Protein AF-A0A368GIJ3-F1 (afdb_monomer)

Radius of gyration: 15.76 Å; Cα contacts (8 Å, |Δi|>4): 197; chains: 1; bounding box: 63×27×33 Å

InterPro domains:
  IPR001079 Galectin, carbohydrate recognition domain [PF00337] (28-71)
  IPR001079 Galectin, carbohydrate recognition domain [PS51304] (20-107)
  IPR001079 Galectin, carbohydrate recognition domain [SM00276] (19-107)
  IPR001079 Galectin, carbohydrate recognition domain [SM00908] (25-106)
  IPR013320 Concanavalin A-like lectin/glucanase domain superfamily [SSF49899] (27-105)
  IPR044156 Galectin-like [PTHR11346] (19-71)

Secondary structure (DSSP, 8-state):
--------PPPPEEEEEPSSEEEE-S---TT--EEEEEEEPTT--BEEEEEEETTEEEEEE--BTTTT-----SSS-------SS-GGGEEEEEEEESEEEEEEEE-

Structure (mmCIF, N/CA/C/O backbone):
data_AF-A0A368GIJ3-F1
#
_entry.id   AF-A0A368GIJ3-F1
#
loop_
_atom_site.group_PDB
_atom_site.id
_atom_site.type_sy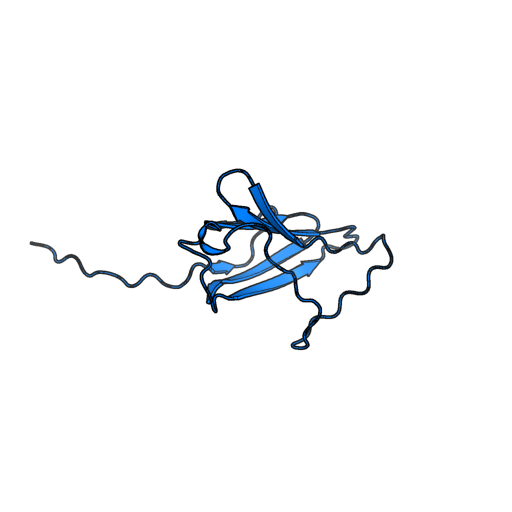mbol
_atom_site.label_atom_id
_atom_site.label_alt_id
_atom_site.label_comp_id
_atom_site.label_asym_id
_atom_site.label_entity_id
_atom_site.label_seq_id
_atom_site.pdbx_PDB_ins_code
_atom_site.Cartn_x
_atom_site.Cartn_y
_atom_site.Cartn_z
_atom_site.occupancy
_atom_site.B_iso_or_equiv
_atom_site.auth_seq_id
_atom_site.auth_comp_id
_atom_site.auth_asym_id
_atom_site.auth_atom_id
_atom_site.pdbx_PDB_model_num
ATOM 1 N N . MET A 1 1 ? 44.654 -7.941 2.196 1.00 38.12 1 MET A N 1
ATOM 2 C CA . MET A 1 1 ? 43.861 -8.473 1.070 1.00 38.12 1 MET A CA 1
ATOM 3 C C . MET A 1 1 ? 42.641 -9.131 1.690 1.00 38.12 1 MET A C 1
ATOM 5 O O . MET A 1 1 ? 42.789 -10.170 2.312 1.00 38.12 1 MET A O 1
ATOM 9 N N . ILE A 1 2 ? 41.497 -8.450 1.689 1.00 35.34 2 ILE A N 1
ATOM 10 C CA . ILE A 1 2 ? 40.279 -8.917 2.364 1.00 35.34 2 ILE A CA 1
ATOM 11 C C . ILE A 1 2 ? 39.240 -9.088 1.258 1.00 35.34 2 ILE A C 1
ATOM 13 O O . ILE A 1 2 ? 38.974 -8.141 0.522 1.00 35.34 2 ILE A O 1
ATOM 17 N N . GLY A 1 3 ? 38.791 -10.326 1.057 1.00 31.59 3 GLY A N 1
ATOM 18 C CA . GLY A 1 3 ? 37.969 -10.730 -0.079 1.00 31.59 3 GLY A CA 1
ATOM 19 C C . GLY A 1 3 ? 36.587 -10.087 -0.056 1.00 31.59 3 GLY A C 1
ATOM 20 O O . GLY A 1 3 ? 35.913 -10.081 0.972 1.00 31.59 3 GLY A O 1
ATOM 21 N N . MET A 1 4 ? 36.160 -9.575 -1.210 1.00 35.94 4 MET A N 1
ATOM 22 C CA . MET A 1 4 ? 34.769 -9.217 -1.452 1.00 35.94 4 MET A CA 1
ATOM 23 C C . MET A 1 4 ? 33.960 -10.501 -1.633 1.00 35.94 4 MET A C 1
ATOM 25 O O . MET A 1 4 ? 33.988 -11.124 -2.691 1.00 35.94 4 MET A O 1
ATOM 29 N N . GLY A 1 5 ? 33.262 -10.917 -0.578 1.00 34.12 5 GLY A N 1
ATOM 30 C CA . GLY A 1 5 ? 32.151 -11.850 -0.700 1.00 34.12 5 GLY A CA 1
ATOM 31 C C . GLY A 1 5 ? 30.924 -11.077 -1.171 1.00 34.12 5 GLY A C 1
ATOM 32 O O . GLY A 1 5 ? 30.446 -10.194 -0.461 1.00 34.12 5 GLY A O 1
ATOM 33 N N . ALA A 1 6 ? 30.427 -11.381 -2.369 1.00 40.34 6 ALA A N 1
ATOM 34 C CA . ALA A 1 6 ? 29.139 -10.892 -2.837 1.00 40.34 6 ALA A CA 1
ATOM 35 C C . ALA A 1 6 ? 28.039 -11.549 -1.991 1.00 40.34 6 ALA A C 1
ATOM 37 O O . ALA A 1 6 ? 27.641 -12.688 -2.232 1.00 40.34 6 ALA A O 1
ATOM 38 N N . GLY A 1 7 ? 27.593 -10.848 -0.949 1.00 38.38 7 GLY A N 1
ATOM 39 C CA . GLY A 1 7 ? 26.398 -11.223 -0.210 1.00 38.38 7 GLY A CA 1
ATOM 40 C C . GLY A 1 7 ? 25.192 -11.059 -1.126 1.00 38.38 7 GLY A C 1
ATOM 41 O O . GLY A 1 7 ? 24.837 -9.937 -1.480 1.00 38.38 7 GLY A O 1
ATOM 42 N N . VAL A 1 8 ? 24.569 -12.168 -1.521 1.00 48.00 8 VAL A N 1
ATOM 43 C CA . VAL A 1 8 ? 23.212 -12.158 -2.075 1.00 48.00 8 VAL A CA 1
ATOM 44 C C . VAL A 1 8 ? 22.315 -11.646 -0.950 1.00 48.00 8 VAL A C 1
ATOM 46 O O . VAL A 1 8 ? 22.030 -12.374 -0.000 1.00 48.00 8 VAL A O 1
ATOM 49 N N . GLY A 1 9 ? 21.996 -10.351 -0.983 1.00 50.06 9 GLY A N 1
ATOM 50 C CA . GLY A 1 9 ? 21.219 -9.694 0.061 1.00 50.06 9 GLY A CA 1
ATOM 51 C C . GLY A 1 9 ? 19.873 -10.388 0.241 1.00 50.06 9 GLY A C 1
ATOM 52 O O . GLY A 1 9 ? 19.209 -10.723 -0.740 1.00 50.06 9 GLY A O 1
ATOM 53 N N . SER A 1 10 ? 19.485 -10.617 1.495 1.00 62.16 10 SER A N 1
ATOM 54 C CA . SER A 1 10 ? 18.132 -11.038 1.858 1.00 62.16 10 SER A CA 1
ATOM 55 C C . SER A 1 10 ? 17.104 -10.163 1.143 1.00 62.16 10 SER A C 1
ATOM 57 O O . SER A 1 10 ? 17.297 -8.945 1.082 1.00 62.16 10 SER A O 1
ATOM 59 N N . SER A 1 11 ? 16.018 -10.753 0.635 1.00 71.25 11 SER A N 1
ATOM 60 C CA . SER A 1 11 ? 14.911 -9.976 0.077 1.00 71.25 11 SER A CA 1
ATOM 61 C C . SER A 1 11 ? 14.516 -8.830 1.019 1.00 71.25 11 SER A C 1
ATOM 63 O O . SER A 1 11 ? 14.466 -9.058 2.234 1.00 71.25 11 SER A O 1
ATOM 65 N N . PRO A 1 12 ? 14.240 -7.618 0.498 1.00 83.81 12 PRO A N 1
ATOM 66 C CA . PRO A 1 12 ? 13.866 -6.480 1.328 1.00 83.81 12 PRO A CA 1
ATOM 67 C C . PRO A 1 12 ? 12.694 -6.830 2.251 1.00 83.81 12 PRO A C 1
ATOM 69 O O . PRO A 1 12 ? 11.698 -7.412 1.810 1.00 83.81 12 PRO A O 1
ATOM 72 N N . VAL A 1 13 ? 12.831 -6.493 3.535 1.00 89.75 13 VAL A N 1
ATOM 73 C CA . VAL A 1 13 ? 11.831 -6.797 4.561 1.00 89.75 13 VAL A CA 1
ATOM 74 C C . VAL A 1 13 ? 11.758 -5.695 5.613 1.00 89.75 13 VAL A C 1
ATOM 76 O O . VAL A 1 13 ? 12.778 -5.124 5.997 1.00 89.75 13 VAL A O 1
ATOM 79 N N . ILE A 1 14 ? 10.548 -5.424 6.097 1.00 91.12 14 ILE A N 1
ATOM 80 C CA . ILE A 1 14 ? 10.281 -4.542 7.242 1.00 91.12 14 ILE A CA 1
ATOM 81 C C . ILE A 1 14 ? 9.464 -5.323 8.270 1.00 91.12 14 ILE A C 1
ATOM 83 O O . ILE A 1 14 ? 8.579 -6.090 7.890 1.00 91.12 14 ILE A O 1
ATOM 87 N N . TYR A 1 15 ? 9.738 -5.103 9.558 1.00 93.50 15 TYR A N 1
ATOM 88 C CA . TYR A 1 15 ? 8.976 -5.663 10.676 1.00 93.50 15 TYR A CA 1
ATOM 89 C C . TYR A 1 15 ? 8.558 -4.573 11.662 1.00 93.50 15 TYR A C 1
ATOM 91 O O . TYR A 1 15 ? 9.356 -3.694 11.979 1.00 93.50 15 TYR A O 1
ATOM 99 N N . ASN A 1 16 ? 7.334 -4.689 12.183 1.00 92.88 16 ASN A N 1
ATOM 100 C CA . ASN A 1 16 ? 6.762 -3.869 13.256 1.00 92.88 16 ASN A CA 1
ATOM 101 C C . ASN A 1 16 ? 6.990 -2.355 13.067 1.00 92.88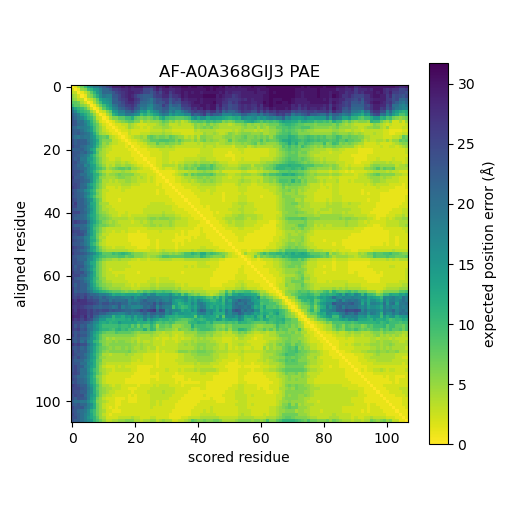 16 ASN A C 1
ATOM 103 O O . ASN A 1 16 ? 7.456 -1.668 13.976 1.00 92.88 16 ASN A O 1
ATOM 107 N N . SER A 1 17 ? 6.663 -1.836 11.882 1.00 87.88 17 SER A N 1
ATOM 108 C CA . SER A 1 17 ? 6.817 -0.420 11.539 1.00 87.88 17 SER A CA 1
ATOM 109 C C . SER A 1 17 ? 5.521 0.360 11.767 1.00 87.88 17 SER A C 1
ATOM 111 O O . SER A 1 17 ? 4.418 -0.136 11.521 1.00 87.88 17 SER A O 1
ATOM 113 N N . GLY A 1 18 ? 5.656 1.610 12.215 1.00 84.19 18 GLY A N 1
ATOM 114 C CA . GLY A 1 18 ? 4.574 2.595 12.150 1.00 84.19 18 GLY A CA 1
ATOM 115 C C . GLY A 1 18 ? 4.375 3.096 10.718 1.00 84.19 18 GLY A C 1
ATOM 116 O O . GLY A 1 18 ? 5.237 2.875 9.863 1.00 84.19 18 GLY A O 1
ATOM 117 N N . THR A 1 19 ? 3.252 3.764 10.456 1.00 89.88 19 THR A N 1
ATOM 118 C CA . THR A 1 19 ? 2.991 4.442 9.181 1.00 89.88 19 THR A CA 1
ATOM 119 C C . THR A 1 19 ? 3.379 5.928 9.230 1.00 89.88 19 THR A C 1
ATOM 121 O O . THR A 1 19 ? 3.258 6.554 10.286 1.00 89.88 19 THR A O 1
ATOM 124 N N . PRO A 1 20 ? 3.827 6.518 8.102 1.00 93.69 20 PRO A N 1
ATOM 125 C CA . PRO A 1 20 ? 4.074 5.857 6.819 1.00 93.69 20 PRO A CA 1
ATOM 126 C C . PRO A 1 20 ? 5.327 4.966 6.860 1.00 93.69 20 PRO A C 1
ATOM 128 O O . PRO A 1 20 ? 6.341 5.330 7.451 1.00 93.69 20 PRO A O 1
ATOM 131 N N . ALA A 1 21 ? 5.241 3.799 6.223 1.00 94.25 21 ALA A N 1
ATOM 132 C CA . ALA A 1 21 ? 6.359 2.885 6.021 1.00 94.25 21 ALA A CA 1
ATOM 133 C C . ALA A 1 21 ? 6.675 2.804 4.527 1.00 94.25 21 ALA A C 1
ATOM 135 O O . ALA A 1 21 ? 5.760 2.716 3.711 1.00 94.25 21 ALA A O 1
ATOM 136 N N . GLU A 1 22 ? 7.955 2.791 4.166 1.00 94.69 22 GLU A N 1
ATOM 137 C CA . GLU A 1 22 ? 8.382 2.646 2.776 1.00 94.69 22 GLU A CA 1
ATOM 138 C C . GLU A 1 22 ? 9.479 1.589 2.660 1.00 94.69 22 GLU A C 1
ATOM 140 O O . GLU A 1 22 ? 10.465 1.605 3.398 1.00 94.69 22 GLU A O 1
ATOM 145 N N . LEU A 1 23 ? 9.288 0.654 1.731 1.00 93.81 23 LEU A N 1
ATOM 146 C CA . LEU A 1 23 ? 10.236 -0.399 1.404 1.00 93.81 23 LEU A CA 1
ATOM 147 C C . LEU A 1 23 ? 10.777 -0.173 -0.001 1.00 93.81 23 LEU A C 1
ATOM 149 O O . LEU A 1 23 ? 10.052 -0.337 -0.981 1.00 93.81 23 LEU A O 1
ATOM 153 N N . HIS A 1 24 ? 12.058 0.173 -0.103 1.00 93.62 24 HIS A N 1
ATOM 154 C CA . HIS A 1 24 ? 12.734 0.253 -1.394 1.00 93.62 24 HIS A CA 1
ATOM 155 C C . HIS A 1 24 ? 12.999 -1.149 -1.944 1.00 93.62 24 HIS A C 1
ATOM 157 O O . HIS A 1 24 ? 13.482 -2.034 -1.232 1.00 93.62 24 HIS A O 1
ATOM 163 N N . ILE A 1 25 ? 12.699 -1.334 -3.226 1.00 91.56 25 ILE A N 1
ATOM 164 C CA . ILE A 1 25 ? 12.876 -2.587 -3.952 1.00 91.56 25 ILE A CA 1
ATOM 165 C C . ILE A 1 25 ? 13.684 -2.333 -5.229 1.00 91.56 25 ILE A C 1
ATOM 167 O O . ILE A 1 25 ? 13.524 -1.288 -5.852 1.00 91.56 25 ILE A O 1
ATOM 171 N N . PRO A 1 26 ? 14.574 -3.255 -5.627 1.00 85.56 26 PRO A N 1
ATOM 172 C CA . PRO A 1 26 ? 15.423 -3.050 -6.799 1.00 85.56 26 PRO A CA 1
ATOM 173 C C . PRO A 1 26 ? 14.648 -3.112 -8.124 1.00 85.56 26 PRO A C 1
ATOM 175 O O . PRO A 1 26 ? 15.003 -2.402 -9.058 1.00 85.56 26 PRO A O 1
ATOM 178 N N . SER A 1 27 ? 13.617 -3.960 -8.206 1.00 84.69 27 SER A N 1
ATOM 179 C CA . SER A 1 27 ? 12.689 -4.054 -9.339 1.00 84.69 27 SER A CA 1
ATOM 180 C C . SER A 1 27 ? 11.413 -4.804 -8.935 1.00 84.69 27 SER A C 1
ATOM 182 O O . SER A 1 27 ? 11.422 -5.586 -7.973 1.00 84.69 27 SER A O 1
ATOM 184 N N . PHE A 1 28 ? 10.326 -4.608 -9.687 1.00 92.19 28 PHE A N 1
ATOM 185 C CA . PHE A 1 28 ? 9.076 -5.366 -9.555 1.00 92.19 28 PHE A CA 1
ATOM 186 C C . PHE A 1 28 ? 8.696 -6.058 -10.874 1.00 92.19 28 PHE A C 1
ATOM 188 O O . PHE A 1 28 ? 7.677 -5.773 -11.505 1.00 92.19 28 PHE A O 1
ATOM 195 N N . ASP A 1 29 ? 9.566 -6.967 -11.308 1.00 89.12 29 ASP A N 1
ATOM 196 C CA . ASP A 1 29 ? 9.402 -7.710 -12.558 1.00 89.12 29 ASP A CA 1
ATOM 197 C C . ASP A 1 29 ? 8.379 -8.855 -12.445 1.00 89.12 29 ASP A C 1
ATOM 199 O O . ASP A 1 29 ? 7.873 -9.188 -11.368 1.00 89.12 29 ASP A O 1
ATOM 203 N N . ASN A 1 30 ? 8.098 -9.501 -13.577 1.00 90.81 30 ASN A N 1
ATOM 204 C CA . ASN A 1 30 ? 7.153 -10.612 -13.665 1.00 90.81 30 ASN A CA 1
ATOM 205 C C . ASN A 1 30 ? 7.380 -11.684 -12.586 1.00 90.81 30 ASN A C 1
ATOM 207 O O . ASN A 1 30 ? 8.470 -12.234 -12.437 1.00 90.81 30 ASN A O 1
ATOM 211 N N . GLY A 1 31 ? 6.305 -12.025 -11.873 1.00 88.06 31 GLY A N 1
ATOM 212 C CA . GLY A 1 31 ? 6.304 -13.054 -10.833 1.00 88.06 31 GLY A CA 1
ATOM 213 C C . GLY A 1 31 ? 6.652 -12.556 -9.429 1.00 88.06 31 GLY A C 1
ATOM 214 O O . GLY A 1 31 ? 6.440 -13.315 -8.480 1.00 88.06 31 GLY A O 1
ATOM 215 N N . ARG A 1 32 ? 7.108 -11.302 -9.276 1.00 90.12 32 ARG A N 1
ATOM 216 C CA . ARG A 1 32 ? 7.357 -10.691 -7.965 1.00 90.12 32 ARG A CA 1
ATOM 217 C C . ARG A 1 32 ? 6.080 -10.555 -7.147 1.00 90.12 32 ARG A C 1
ATOM 219 O O . ARG A 1 32 ? 4.990 -10.337 -7.679 1.00 90.12 32 ARG A O 1
ATOM 226 N N . ARG A 1 33 ? 6.214 -10.685 -5.827 1.00 89.12 33 ARG A N 1
ATOM 227 C CA . ARG A 1 33 ? 5.088 -10.603 -4.888 1.00 89.12 33 ARG A CA 1
ATOM 228 C C . ARG A 1 33 ? 5.426 -9.703 -3.713 1.00 89.12 33 ARG A C 1
ATOM 230 O O . ARG A 1 33 ? 6.442 -9.898 -3.056 1.00 89.12 33 ARG A O 1
ATOM 237 N N . VAL A 1 34 ? 4.518 -8.779 -3.406 1.00 91.44 34 VAL A N 1
ATOM 238 C CA . VAL A 1 34 ? 4.493 -8.073 -2.120 1.00 91.44 34 VAL A CA 1
ATOM 239 C C . VAL A 1 34 ? 3.545 -8.825 -1.193 1.00 91.44 34 VAL A C 1
ATOM 241 O O . VAL A 1 34 ? 2.371 -9.001 -1.515 1.00 91.44 34 VAL A O 1
ATOM 244 N N . GLN A 1 35 ? 4.041 -9.267 -0.042 1.00 91.12 35 GLN A N 1
ATOM 245 C CA . GLN A 1 35 ? 3.233 -9.871 1.013 1.00 91.12 35 GLN A CA 1
ATOM 246 C C . GLN A 1 35 ? 3.254 -8.969 2.242 1.00 91.12 35 GLN A C 1
ATOM 248 O O . GLN A 1 35 ? 4.314 -8.723 2.814 1.00 91.12 35 GLN A O 1
ATOM 253 N N . LEU A 1 36 ? 2.077 -8.502 2.658 1.00 91.31 36 LEU A N 1
ATOM 254 C CA . LEU A 1 36 ? 1.915 -7.606 3.799 1.00 91.31 36 LEU A CA 1
ATOM 255 C C . LEU A 1 36 ? 1.101 -8.290 4.897 1.00 91.31 36 LEU A C 1
ATOM 257 O O . LEU A 1 36 ? 0.043 -8.857 4.623 1.00 91.31 36 LEU A O 1
ATOM 261 N N . VAL A 1 37 ? 1.572 -8.190 6.138 1.00 91.75 37 VAL A N 1
ATOM 262 C CA . VAL A 1 37 ? 0.785 -8.478 7.340 1.00 91.75 37 VAL A CA 1
ATOM 263 C C . VAL A 1 37 ? 0.540 -7.152 8.042 1.00 91.75 37 VAL A C 1
ATOM 265 O O . VAL A 1 37 ? 1.476 -6.496 8.502 1.00 91.75 37 VAL A O 1
ATOM 268 N N . ILE A 1 38 ? -0.724 -6.742 8.087 1.00 92.12 38 ILE A N 1
ATOM 269 C CA . ILE A 1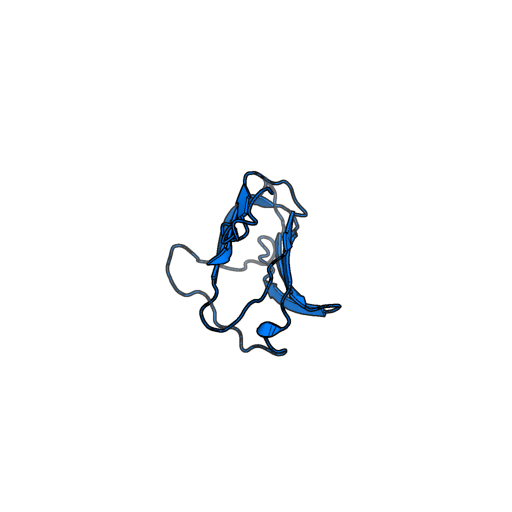 38 ? -1.134 -5.410 8.528 1.00 92.12 38 ILE A CA 1
ATOM 270 C C . ILE A 1 38 ? -2.302 -5.484 9.505 1.00 92.12 38 ILE A C 1
ATOM 272 O O . ILE A 1 38 ? -3.140 -6.381 9.423 1.00 92.12 38 ILE A O 1
ATOM 276 N N . ILE A 1 39 ? -2.356 -4.523 10.424 1.00 92.25 39 ILE A N 1
ATOM 277 C CA . ILE A 1 39 ? -3.387 -4.428 11.457 1.00 92.25 39 ILE A CA 1
ATOM 278 C C . ILE A 1 39 ? -3.987 -3.022 11.386 1.00 92.25 39 ILE A C 1
ATOM 280 O O . ILE A 1 39 ? -3.303 -2.068 11.761 1.00 92.25 39 ILE A O 1
ATOM 284 N N . PRO A 1 40 ? -5.227 -2.850 10.891 1.00 92.56 40 PRO A N 1
ATOM 285 C CA . PRO A 1 40 ? -5.909 -1.561 10.951 1.00 92.56 40 PRO A CA 1
ATOM 286 C C . PRO A 1 40 ? -5.962 -1.042 12.390 1.00 92.56 40 PRO A C 1
ATOM 288 O O . PRO A 1 40 ? -6.210 -1.806 13.326 1.00 92.56 40 PRO A O 1
ATOM 291 N N . LEU A 1 41 ? -5.705 0.251 12.573 1.00 93.56 41 LEU A N 1
ATOM 292 C CA . LEU A 1 41 ? -5.743 0.874 13.893 1.00 93.56 41 LEU A CA 1
ATOM 293 C C . LEU A 1 41 ? -7.193 0.970 14.411 1.00 93.56 41 LEU A C 1
ATOM 295 O O . LEU A 1 41 ? -8.138 1.009 13.617 1.00 93.56 41 LEU A O 1
ATOM 299 N N . PRO A 1 42 ? -7.414 1.033 15.738 1.00 93.69 42 PRO A N 1
ATOM 300 C CA . PRO A 1 42 ? -8.742 1.293 16.285 1.00 93.69 42 PRO A CA 1
ATOM 301 C C . PRO A 1 42 ? -9.335 2.591 15.719 1.00 93.69 42 PRO A C 1
ATOM 303 O O . PRO A 1 42 ? -8.707 3.644 15.795 1.00 93.69 42 PRO A O 1
ATOM 306 N N . GLY A 1 43 ? -10.544 2.515 15.155 1.00 92.31 43 GLY A N 1
ATOM 307 C CA . GLY A 1 43 ? -11.200 3.663 14.518 1.00 92.31 43 GLY A CA 1
ATOM 308 C C . GLY A 1 43 ? -10.652 4.038 13.135 1.00 92.31 43 GLY A C 1
ATOM 309 O O . GLY A 1 43 ? -10.964 5.122 12.650 1.00 92.31 43 GLY A O 1
ATOM 310 N N . ALA A 1 44 ? -9.853 3.169 12.505 1.00 92.44 44 ALA A N 1
ATOM 311 C CA . ALA A 1 44 ? -9.322 3.385 11.163 1.00 92.44 44 ALA A CA 1
ATOM 312 C C . ALA A 1 44 ? -10.427 3.708 10.152 1.00 92.44 44 ALA A C 1
ATOM 314 O O . ALA A 1 44 ? -11.397 2.962 10.019 1.00 92.44 44 ALA A O 1
ATOM 315 N N . SER A 1 45 ? -10.236 4.790 9.396 1.00 93.31 45 SER A N 1
ATOM 316 C CA . SER A 1 45 ? -11.114 5.125 8.270 1.00 93.31 45 SER A CA 1
ATOM 317 C C . SER A 1 45 ? -10.582 4.505 6.984 1.00 93.31 45 SER A C 1
ATOM 319 O O . SER A 1 45 ? -11.324 3.876 6.232 1.00 93.31 45 SER A O 1
ATOM 321 N N . ARG A 1 46 ? -9.268 4.612 6.745 1.00 93.88 46 ARG A N 1
ATOM 322 C CA . ARG A 1 46 ? -8.635 4.097 5.525 1.00 93.88 46 ARG A CA 1
ATOM 323 C C . ARG A 1 46 ? -7.145 3.843 5.694 1.00 93.88 46 ARG A C 1
ATOM 325 O O . ARG A 1 46 ? -6.478 4.468 6.514 1.00 93.88 46 ARG A O 1
ATOM 332 N N . PHE A 1 47 ? -6.608 2.998 4.827 1.00 94.88 47 PHE A N 1
ATOM 333 C CA . PHE A 1 47 ? -5.169 2.890 4.603 1.00 94.88 47 PHE A CA 1
ATOM 334 C C . PHE A 1 47 ? -4.886 2.725 3.115 1.00 94.88 47 PHE A C 1
ATOM 336 O O . PHE A 1 47 ? -5.800 2.511 2.314 1.00 94.88 47 PHE A O 1
ATOM 343 N N . HIS A 1 48 ? -3.623 2.836 2.726 1.00 96.25 48 HIS A N 1
ATOM 344 C CA . HIS A 1 48 ? -3.224 2.593 1.351 1.00 96.25 48 HIS A CA 1
ATOM 345 C C . HIS A 1 48 ? -1.901 1.854 1.240 1.00 96.25 48 HIS A C 1
ATOM 347 O O . HIS A 1 48 ? -1.050 1.916 2.126 1.00 96.25 48 HIS A O 1
ATOM 353 N N . VAL A 1 49 ? -1.752 1.174 0.110 1.00 95.69 49 VAL A N 1
ATOM 354 C CA . VAL A 1 49 ? -0.506 0.589 -0.367 1.00 95.69 49 VAL A CA 1
ATOM 355 C C . VAL A 1 49 ? -0.256 1.146 -1.762 1.00 95.69 49 VAL A C 1
ATOM 357 O O . VAL A 1 49 ? -1.084 0.965 -2.658 1.00 95.69 49 VAL A O 1
ATOM 360 N N . ASN A 1 50 ? 0.874 1.821 -1.938 1.00 97.44 50 ASN A N 1
ATOM 361 C CA . ASN A 1 50 ? 1.319 2.342 -3.222 1.00 97.44 50 ASN A CA 1
ATOM 362 C C . ASN A 1 50 ? 2.478 1.503 -3.744 1.00 97.44 50 ASN A C 1
ATOM 364 O O . ASN A 1 50 ? 3.465 1.309 -3.037 1.00 97.44 50 ASN A O 1
ATOM 368 N N . LEU A 1 51 ? 2.383 1.071 -4.998 1.00 96.31 51 LEU A N 1
ATOM 369 C CA . LEU A 1 51 ? 3.548 0.664 -5.777 1.00 96.31 51 LEU A CA 1
ATOM 370 C C . LEU A 1 51 ? 4.013 1.881 -6.573 1.00 96.31 51 LEU A C 1
ATOM 372 O O . LEU A 1 51 ? 3.276 2.369 -7.434 1.00 96.31 51 LEU A O 1
ATOM 376 N N . ARG A 1 52 ? 5.194 2.405 -6.242 1.00 96.62 52 ARG A N 1
ATOM 377 C CA . ARG A 1 52 ? 5.690 3.677 -6.774 1.00 96.62 52 ARG A CA 1
ATOM 378 C C . ARG A 1 52 ? 6.738 3.467 -7.854 1.00 96.62 52 ARG A C 1
ATOM 380 O O . ARG A 1 52 ? 7.666 2.680 -7.671 1.00 96.62 52 ARG A O 1
ATOM 387 N N . THR A 1 53 ? 6.599 4.223 -8.935 1.00 93.94 53 THR A N 1
ATOM 388 C CA . THR A 1 53 ? 7.632 4.453 -9.954 1.00 93.94 53 THR A CA 1
ATOM 389 C C . THR A 1 53 ? 8.169 5.871 -9.760 1.00 93.94 53 THR A C 1
ATOM 391 O O . THR A 1 53 ? 7.483 6.682 -9.143 1.00 93.94 53 THR A O 1
ATOM 394 N N . GLY A 1 54 ? 9.362 6.190 -10.278 1.00 85.31 54 GLY A N 1
ATOM 395 C CA . GLY A 1 54 ? 10.102 7.449 -10.039 1.00 85.31 54 GLY A CA 1
ATOM 396 C C . GLY A 1 54 ? 9.310 8.591 -9.379 1.00 85.31 54 GLY A C 1
ATOM 397 O O . GLY A 1 54 ? 9.463 8.868 -8.189 1.00 85.31 54 GLY A O 1
ATOM 398 N N . SER A 1 55 ? 8.437 9.243 -10.153 1.00 87.88 55 SER A N 1
ATOM 399 C CA . SER A 1 55 ? 7.565 10.332 -9.689 1.00 87.88 55 SER A CA 1
ATOM 400 C C . SER A 1 55 ? 6.066 9.993 -9.642 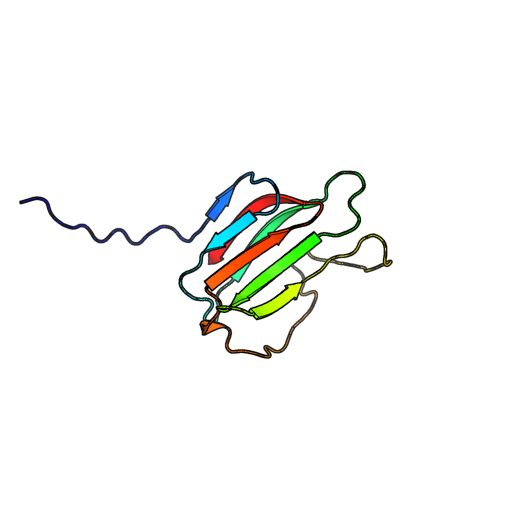1.00 87.88 55 SER A C 1
ATOM 402 O O . SER A 1 55 ? 5.264 10.904 -9.443 1.00 87.88 55 SER A O 1
ATOM 404 N N . ASP A 1 56 ? 5.666 8.737 -9.846 1.00 95.31 56 ASP A N 1
ATOM 405 C CA . ASP A 1 56 ? 4.269 8.329 -10.05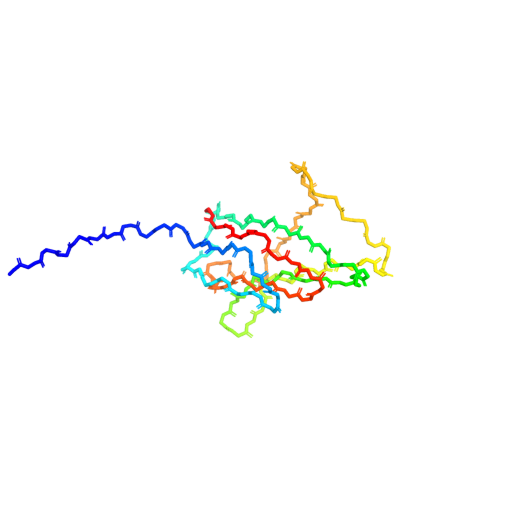6 1.00 95.31 56 ASP A CA 1
ATOM 406 C C . ASP A 1 56 ? 3.865 7.115 -9.190 1.00 95.31 56 ASP A C 1
ATOM 408 O O . ASP A 1 56 ? 4.671 6.520 -8.468 1.00 95.31 56 ASP A O 1
ATOM 412 N N . ILE A 1 57 ? 2.580 6.764 -9.212 1.00 96.56 57 ILE A N 1
ATOM 413 C CA . ILE A 1 57 ? 2.015 5.617 -8.500 1.00 96.56 57 ILE A CA 1
ATOM 414 C C . ILE A 1 57 ? 1.411 4.657 -9.528 1.00 96.56 57 ILE A C 1
ATOM 416 O O . ILE A 1 57 ? 0.302 4.868 -10.020 1.00 96.56 57 ILE A O 1
ATOM 420 N N . ALA A 1 58 ? 2.114 3.556 -9.800 1.00 95.12 58 ALA A N 1
ATOM 421 C CA . ALA A 1 58 ? 1.653 2.521 -10.727 1.00 95.12 58 ALA A CA 1
ATOM 422 C C . ALA A 1 58 ? 0.396 1.798 -10.218 1.00 95.12 58 ALA A C 1
ATOM 424 O O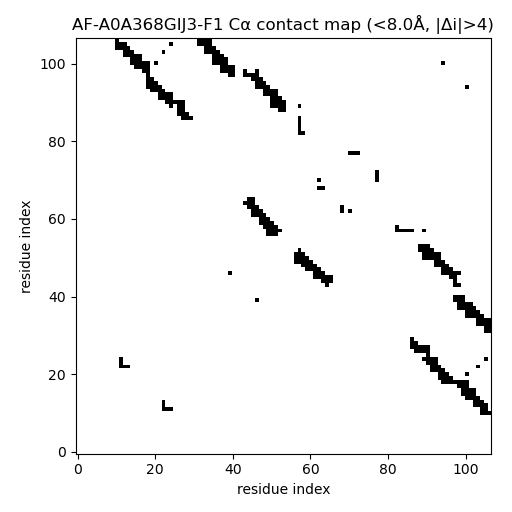 . ALA A 1 58 ? -0.482 1.434 -11.004 1.00 95.12 58 ALA A O 1
ATOM 425 N N . LEU A 1 59 ? 0.292 1.604 -8.899 1.00 94.88 59 LEU A N 1
ATOM 426 C CA . LEU A 1 59 ? -0.894 1.059 -8.241 1.00 94.88 59 LEU A CA 1
ATOM 427 C C . LEU A 1 59 ? -1.131 1.768 -6.911 1.00 94.88 59 LEU A C 1
ATOM 429 O O . LEU A 1 59 ? -0.274 1.726 -6.034 1.00 94.88 59 LEU A O 1
ATOM 433 N N . HIS A 1 60 ? -2.320 2.347 -6.753 1.00 95.56 60 HIS A N 1
ATOM 434 C CA . HIS A 1 60 ? -2.829 2.868 -5.487 1.00 95.56 60 HIS A CA 1
ATOM 435 C C . HIS A 1 60 ? -3.943 1.950 -4.980 1.00 95.56 60 HIS A C 1
ATOM 437 O O . HIS A 1 60 ? -5.094 2.048 -5.410 1.00 95.56 60 HIS A O 1
ATOM 443 N N . PHE A 1 61 ? -3.606 1.027 -4.083 1.00 93.06 61 PHE A N 1
ATOM 444 C CA . PHE A 1 61 ? -4.597 0.202 -3.404 1.00 93.06 61 PHE A CA 1
ATOM 445 C C . PHE A 1 61 ? -5.052 0.922 -2.135 1.00 93.06 61 PHE A C 1
ATOM 447 O O . PHE A 1 61 ? -4.253 1.096 -1.220 1.00 93.06 61 PHE A O 1
ATOM 454 N N . ASN A 1 62 ? -6.316 1.350 -2.068 1.00 94.19 62 ASN A N 1
ATOM 455 C CA . ASN A 1 62 ? -6.822 2.185 -0.973 1.00 94.19 62 ASN A CA 1
ATOM 456 C C . ASN A 1 62 ? -8.092 1.620 -0.318 1.00 94.19 62 ASN A C 1
ATOM 458 O O . ASN A 1 62 ? -9.198 2.065 -0.622 1.00 94.19 62 ASN A O 1
ATOM 462 N N . PRO A 1 63 ? -7.939 0.654 0.597 1.00 90.69 63 PRO A N 1
ATOM 463 C CA . PRO A 1 63 ? -8.996 0.222 1.502 1.00 90.69 63 PRO A CA 1
ATOM 464 C C . PRO A 1 63 ? -9.638 1.355 2.299 1.00 90.69 63 PRO A C 1
ATOM 466 O O . PRO A 1 63 ? -8.940 2.142 2.941 1.00 90.69 63 PRO A O 1
ATOM 469 N N . ARG A 1 64 ? -10.974 1.397 2.288 1.00 91.06 64 ARG A N 1
ATOM 470 C CA . ARG A 1 64 ? -11.801 2.402 2.968 1.00 91.06 64 ARG A CA 1
ATOM 471 C C . ARG A 1 64 ? -12.915 1.719 3.752 1.00 91.06 64 ARG A C 1
ATOM 473 O O . ARG A 1 64 ? -13.810 1.113 3.166 1.00 91.06 64 ARG A O 1
ATOM 480 N N . PHE A 1 65 ? -12.829 1.780 5.075 1.00 86.19 65 PHE A N 1
ATOM 481 C CA . PHE A 1 65 ? -13.793 1.165 5.990 1.00 86.19 65 PHE A CA 1
ATOM 482 C C . PHE A 1 65 ? -15.070 2.002 6.132 1.00 86.19 65 PHE A C 1
ATOM 484 O O . PHE A 1 65 ? -16.121 1.476 6.486 1.00 86.19 65 PHE A O 1
ATOM 491 N N . ASP A 1 66 ? -14.983 3.292 5.820 1.00 84.75 66 ASP A N 1
ATOM 492 C CA . ASP A 1 66 ? -16.066 4.273 5.844 1.00 84.75 66 ASP A CA 1
ATOM 493 C C . ASP A 1 66 ? -16.962 4.243 4.591 1.00 84.75 66 ASP A C 1
ATOM 495 O O . ASP A 1 66 ? -18.062 4.791 4.609 1.00 84.75 66 ASP A O 1
ATOM 499 N N . GLU A 1 67 ? -16.547 3.556 3.521 1.00 79.12 67 GLU A N 1
ATOM 500 C CA . GLU A 1 67 ? -17.263 3.524 2.233 1.00 79.12 67 GLU A CA 1
ATOM 501 C C . GLU A 1 67 ? -18.028 2.209 1.958 1.00 79.12 67 GLU A C 1
ATOM 503 O O . GLU A 1 67 ? -18.366 1.919 0.812 1.00 79.12 67 GLU A O 1
ATOM 508 N N . ASN A 1 68 ? -18.334 1.392 2.980 1.00 64.38 68 ASN A N 1
ATOM 509 C CA . ASN A 1 68 ? -18.944 0.055 2.813 1.00 64.38 68 ASN A CA 1
ATOM 510 C C . ASN A 1 68 ? -18.184 -0.843 1.805 1.00 64.38 68 ASN A C 1
ATOM 512 O O . ASN A 1 68 ? -18.772 -1.719 1.164 1.00 64.38 68 ASN A O 1
ATOM 516 N N . ALA A 1 69 ? -16.872 -0.643 1.644 1.00 56.41 69 ALA A N 1
ATOM 517 C CA . ALA A 1 69 ? -16.067 -1.453 0.743 1.00 56.41 69 ALA A CA 1
ATOM 518 C C . ALA A 1 69 ? -15.789 -2.822 1.382 1.00 56.41 69 ALA A C 1
ATOM 520 O O . ALA A 1 69 ? -15.091 -2.933 2.391 1.00 56.41 69 ALA A O 1
ATOM 521 N N . VAL A 1 70 ? -16.329 -3.887 0.787 1.00 49.53 70 VAL A N 1
ATOM 522 C CA . VAL A 1 70 ? -16.007 -5.260 1.189 1.00 49.53 70 VAL A CA 1
ATOM 523 C C . VAL A 1 70 ? -14.633 -5.612 0.634 1.00 49.53 70 VAL A C 1
ATOM 525 O O . VAL A 1 70 ? -14.451 -5.709 -0.578 1.00 49.53 70 VAL A O 1
ATOM 528 N N . ILE A 1 71 ? -13.669 -5.834 1.521 1.00 57.22 71 ILE A N 1
ATOM 529 C CA . ILE A 1 71 ? -12.346 -6.356 1.174 1.00 57.22 71 ILE A CA 1
ATOM 530 C C . ILE A 1 71 ? -12.252 -7.750 1.769 1.00 57.22 71 ILE A C 1
ATOM 532 O O . ILE A 1 71 ? -12.394 -7.926 2.976 1.00 57.22 71 ILE A O 1
ATOM 536 N N . LEU A 1 72 ? -12.013 -8.752 0.932 1.00 53.31 72 LEU A N 1
ATOM 537 C CA . LEU A 1 72 ? -11.779 -10.123 1.377 1.00 53.31 72 LEU A CA 1
ATOM 538 C C . LEU A 1 72 ? -10.385 -10.538 0.911 1.00 53.31 72 LEU A C 1
ATOM 540 O O . LEU A 1 72 ? -10.167 -10.652 -0.291 1.00 53.31 72 LEU A O 1
ATOM 544 N N . LEU A 1 73 ? -9.450 -10.791 1.836 1.00 61.28 73 LEU A N 1
ATOM 545 C CA . LEU A 1 73 ? -8.176 -11.435 1.499 1.00 61.28 73 LEU A CA 1
ATOM 546 C C . LEU A 1 73 ? -7.638 -12.310 2.647 1.00 61.28 73 LEU A C 1
ATOM 548 O O . LEU A 1 73 ? -7.044 -11.816 3.594 1.00 61.28 73 LEU A O 1
ATOM 552 N N . ASN A 1 74 ? -7.825 -13.627 2.500 1.00 59.25 74 ASN A N 1
ATOM 553 C CA . ASN A 1 74 ? -7.271 -14.721 3.315 1.00 59.25 74 ASN A CA 1
ATOM 554 C C . ASN A 1 74 ? -6.859 -15.887 2.383 1.00 59.25 74 ASN A C 1
ATOM 556 O O . ASN A 1 74 ? -7.342 -17.008 2.511 1.00 59.25 74 ASN A O 1
ATOM 560 N N . GLY A 1 75 ? -6.039 -15.602 1.364 1.00 61.72 75 GLY A N 1
ATOM 561 C CA . GLY A 1 75 ? -5.556 -16.596 0.388 1.00 61.72 75 GLY A CA 1
ATOM 562 C C . GLY A 1 75 ? -6.420 -16.798 -0.869 1.00 61.72 75 GLY A C 1
ATOM 563 O O . GLY A 1 75 ? -6.014 -17.544 -1.757 1.00 61.72 75 GLY A O 1
ATOM 564 N N . ALA A 1 76 ? -7.566 -16.121 -0.989 1.00 74.56 76 ALA A N 1
ATOM 565 C CA . ALA A 1 76 ? -8.394 -16.120 -2.200 1.00 74.56 76 ALA A CA 1
ATOM 566 C C . ALA A 1 76 ? -8.119 -14.875 -3.072 1.00 74.56 76 ALA A C 1
ATOM 568 O O . ALA A 1 76 ? -7.889 -13.802 -2.510 1.00 74.56 76 ALA A O 1
ATO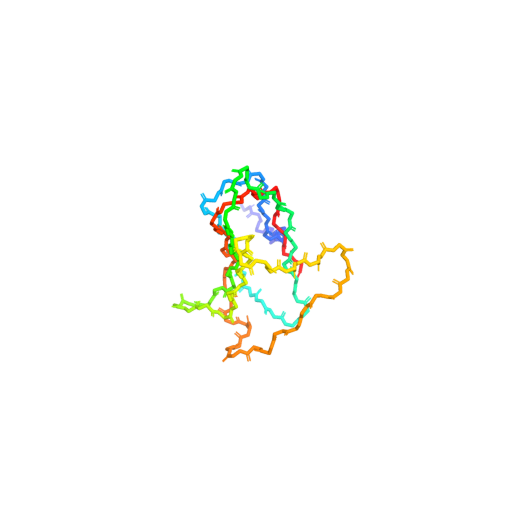M 569 N N . PRO A 1 77 ? -8.159 -14.974 -4.417 1.00 70.00 77 PRO A N 1
ATOM 570 C CA . PRO A 1 77 ? -8.061 -13.809 -5.294 1.00 70.00 77 PRO A CA 1
ATOM 571 C C . PRO A 1 77 ? -9.195 -12.812 -5.029 1.00 70.00 77 PRO A C 1
ATOM 573 O O . PRO A 1 77 ? -10.365 -13.187 -5.045 1.00 70.00 77 PRO A O 1
ATOM 576 N N . PHE A 1 78 ? -8.842 -11.545 -4.815 1.00 79.12 78 PHE A N 1
ATOM 577 C CA . PHE A 1 78 ? -9.806 -10.460 -4.604 1.00 79.12 78 PHE A CA 1
ATOM 578 C C . PHE A 1 78 ? -10.024 -9.628 -5.871 1.00 79.12 78 PHE A C 1
ATOM 580 O O . PHE A 1 78 ? -11.157 -9.369 -6.265 1.00 79.12 78 PHE A O 1
ATOM 587 N N . MET A 1 79 ? -8.934 -9.222 -6.527 1.00 83.00 79 MET A N 1
ATOM 588 C CA . MET A 1 79 ? -8.972 -8.365 -7.710 1.00 83.00 79 MET A CA 1
ATOM 589 C C . MET A 1 79 ? -7.750 -8.585 -8.605 1.00 83.00 79 MET A C 1
ATOM 591 O O . MET A 1 79 ? -6.691 -9.001 -8.137 1.00 83.00 79 MET A O 1
ATOM 595 N N . SER A 1 80 ? -7.893 -8.237 -9.883 1.00 86.44 80 SER A N 1
ATOM 596 C CA . SER A 1 80 ? -6.788 -8.049 -10.824 1.00 86.44 80 SER A CA 1
ATOM 597 C C . SER A 1 80 ? -6.770 -6.601 -11.300 1.00 86.44 80 SER A C 1
ATOM 599 O O . SER A 1 80 ? -7.827 -6.025 -11.561 1.00 86.44 80 SER A O 1
ATOM 601 N N . PHE A 1 81 ? -5.584 -6.031 -11.466 1.00 87.56 81 PHE A N 1
ATOM 602 C CA . PHE A 1 81 ? -5.394 -4.692 -12.007 1.00 87.56 81 PHE A CA 1
ATOM 603 C C . PHE A 1 81 ? -4.504 -4.785 -13.246 1.00 87.56 81 PHE A C 1
ATOM 605 O O . PHE A 1 81 ? -3.410 -5.339 -13.170 1.00 87.56 81 PHE A O 1
ATOM 612 N N . ALA A 1 82 ? -4.985 -4.277 -14.382 1.00 91.94 82 ALA A N 1
ATOM 613 C CA . ALA A 1 82 ? -4.160 -4.133 -15.575 1.00 91.94 82 ALA A CA 1
ATOM 614 C C . ALA A 1 82 ? -3.228 -2.935 -15.378 1.00 91.94 82 ALA A C 1
ATOM 616 O O . ALA A 1 82 ? -3.702 -1.820 -15.136 1.00 91.94 82 ALA A O 1
ATOM 617 N N . GLU A 1 83 ? -1.920 -3.178 -15.451 1.00 89.31 83 GLU A N 1
ATOM 618 C CA . GLU A 1 83 ? -0.922 -2.128 -15.289 1.00 89.31 83 GLU A CA 1
ATOM 619 C C . GLU A 1 83 ? -1.109 -1.017 -16.331 1.00 89.31 83 GLU A C 1
ATOM 621 O O . GLU A 1 83 ? -1.525 -1.251 -17.467 1.00 89.31 83 GLU A O 1
ATOM 626 N N . ARG A 1 84 ? -0.830 0.218 -15.916 1.00 92.25 84 ARG A N 1
ATOM 627 C CA . ARG A 1 84 ? -0.908 1.412 -16.776 1.00 92.25 84 ARG A CA 1
ATOM 628 C C . ARG A 1 84 ? 0.474 1.976 -17.104 1.00 92.25 84 ARG A C 1
ATOM 630 O O . ARG A 1 84 ? 0.595 2.827 -17.978 1.00 92.25 84 ARG A O 1
ATOM 637 N N . GLN A 1 85 ? 1.485 1.498 -16.386 1.00 89.44 85 GLN A N 1
ATOM 638 C CA . GLN A 1 85 ? 2.905 1.796 -16.517 1.00 89.44 85 GLN A CA 1
ATOM 639 C C . GLN A 1 85 ? 3.678 0.487 -16.316 1.00 89.44 85 GLN A C 1
ATOM 641 O O . GLN A 1 85 ? 3.156 -0.393 -15.625 1.00 89.44 85 GLN A O 1
ATOM 646 N N . PRO A 1 86 ? 4.888 0.344 -16.882 1.00 92.25 86 PRO A N 1
ATOM 647 C CA . PRO A 1 86 ? 5.668 -0.880 -16.745 1.00 92.25 86 PRO A CA 1
ATOM 648 C C . PRO A 1 86 ? 5.988 -1.178 -15.278 1.00 92.25 86 PRO A C 1
ATOM 650 O O . PRO A 1 86 ? 6.617 -0.362 -14.599 1.00 92.25 86 PRO A O 1
ATOM 653 N N . SER A 1 87 ? 5.616 -2.363 -14.786 1.00 92.25 87 SER A N 1
ATOM 654 C CA . SER A 1 87 ? 5.913 -2.754 -13.401 1.00 92.25 87 SER A CA 1
ATOM 655 C C . SER A 1 87 ? 7.414 -2.762 -13.075 1.00 92.25 87 SER A C 1
ATOM 657 O O . SER A 1 87 ? 7.802 -2.548 -11.929 1.00 92.25 87 SER A O 1
ATOM 659 N N . SER A 1 88 ? 8.274 -2.939 -14.082 1.00 92.31 88 SER A N 1
ATOM 660 C CA . SER A 1 88 ? 9.735 -2.890 -13.946 1.00 92.31 88 SER A CA 1
ATOM 661 C C . SER A 1 88 ? 10.268 -1.539 -13.455 1.00 92.31 88 SER A C 1
ATOM 663 O O . SER A 1 88 ? 11.386 -1.476 -12.956 1.00 92.31 88 SER A O 1
ATOM 665 N N . GLU A 1 89 ? 9.497 -0.455 -13.589 1.00 93.69 89 GLU A N 1
ATOM 666 C CA . GLU A 1 89 ? 9.877 0.876 -13.093 1.00 93.69 89 GLU A CA 1
ATOM 667 C C . GLU A 1 89 ? 9.564 1.078 -11.603 1.00 93.69 89 GLU A C 1
ATOM 669 O O . GLU A 1 89 ? 9.927 2.107 -11.025 1.00 93.69 89 GLU A O 1
ATOM 674 N N . ILE A 1 90 ? 8.877 0.122 -10.966 1.00 95.38 90 ILE A N 1
ATOM 675 C CA . ILE A 1 90 ? 8.521 0.217 -9.552 1.00 95.38 90 ILE A CA 1
ATOM 676 C C . ILE A 1 90 ? 9.774 -0.005 -8.704 1.00 95.38 90 ILE A C 1
ATOM 678 O O . ILE A 1 90 ? 10.418 -1.053 -8.785 1.00 95.38 90 ILE A O 1
ATOM 682 N N . HIS A 1 91 ? 10.074 0.963 -7.839 1.00 94.94 91 HIS A N 1
ATOM 683 C CA . HIS A 1 91 ? 11.252 0.943 -6.968 1.00 94.94 91 HIS A CA 1
ATOM 684 C C . HIS A 1 91 ? 10.915 1.070 -5.479 1.00 94.94 91 HIS A C 1
ATOM 686 O O . HIS A 1 91 ? 11.808 0.974 -4.633 1.00 94.94 91 HIS A O 1
ATOM 692 N N . SER A 1 92 ? 9.651 1.301 -5.114 1.00 95.69 92 SER A N 1
ATOM 693 C CA . SER A 1 92 ? 9.244 1.246 -3.712 1.00 95.69 92 SER A CA 1
ATOM 694 C C . SER A 1 92 ? 7.798 0.814 -3.500 1.00 95.69 92 SER A C 1
ATOM 696 O O . SER A 1 92 ? 6.925 0.970 -4.359 1.00 95.69 92 SER A O 1
ATOM 698 N N . VAL A 1 93 ? 7.571 0.243 -2.318 1.00 96.25 93 VAL A N 1
ATOM 699 C CA . VAL A 1 93 ? 6.255 -0.033 -1.749 1.00 96.25 93 VAL A CA 1
ATOM 700 C C . VAL A 1 93 ? 6.057 0.907 -0.568 1.00 96.25 93 VAL A C 1
ATOM 702 O O . VAL A 1 93 ? 6.757 0.790 0.435 1.00 96.25 93 VAL A O 1
ATOM 705 N N . GLU A 1 94 ? 5.100 1.820 -0.672 1.00 96.94 94 GLU A N 1
ATOM 706 C CA . GLU A 1 94 ? 4.725 2.735 0.409 1.00 96.94 94 GLU A CA 1
ATOM 707 C C . GLU A 1 94 ? 3.417 2.257 1.045 1.00 96.94 94 GLU A C 1
ATOM 709 O O . GLU A 1 94 ? 2.461 1.920 0.349 1.00 96.94 94 GLU A O 1
ATOM 714 N N . ILE A 1 95 ? 3.365 2.233 2.374 1.00 97.00 95 ILE A N 1
ATOM 715 C CA . ILE A 1 95 ? 2.190 1.873 3.166 1.00 97.00 95 ILE A CA 1
ATOM 716 C C . ILE A 1 95 ? 1.868 3.047 4.088 1.00 97.00 95 ILE A C 1
ATOM 718 O O . ILE A 1 95 ? 2.712 3.478 4.877 1.00 97.00 95 ILE A O 1
ATOM 722 N N . GLY A 1 96 ? 0.643 3.561 4.008 1.00 96.94 96 GLY A N 1
ATOM 723 C CA . GLY A 1 96 ? 0.220 4.740 4.760 1.00 96.94 96 GLY A CA 1
ATOM 724 C C . GLY A 1 96 ? -1.223 4.669 5.250 1.00 96.94 96 GLY A C 1
ATOM 725 O O . GLY A 1 96 ? -1.966 3.743 4.927 1.00 96.94 96 GLY A O 1
ATOM 726 N N . GLY A 1 97 ? -1.616 5.668 6.042 1.00 96.31 97 GLY A N 1
ATOM 727 C CA . GLY A 1 97 ? -2.933 5.747 6.677 1.00 96.31 97 GLY A CA 1
ATOM 728 C C . GLY A 1 97 ? -3.020 4.995 8.008 1.00 96.31 97 GLY A C 1
ATOM 729 O O . GLY A 1 97 ? -2.006 4.770 8.676 1.00 96.31 97 GLY A O 1
ATOM 730 N N . ASP A 1 98 ? -4.242 4.620 8.386 1.00 95.56 98 ASP A N 1
ATOM 731 C CA . ASP A 1 98 ? -4.606 4.149 9.727 1.00 95.56 98 ASP A CA 1
ATOM 732 C C . ASP A 1 98 ? -4.309 2.652 9.919 1.00 95.56 98 ASP A C 1
ATOM 734 O O . ASP A 1 98 ? -5.194 1.839 10.199 1.00 95.56 98 ASP A O 1
ATOM 738 N N . VAL A 1 99 ? -3.051 2.256 9.731 1.00 95.00 99 VAL A N 1
ATOM 739 C CA . VAL A 1 99 ? -2.639 0.850 9.773 1.00 95.00 99 VAL A CA 1
ATOM 740 C C . VAL A 1 99 ? -1.284 0.672 10.452 1.00 95.00 99 VAL A C 1
ATOM 742 O O . VAL A 1 99 ? -0.385 1.487 10.298 1.00 95.00 99 VAL A O 1
ATOM 745 N N . HIS A 1 100 ? -1.120 -0.409 11.206 1.00 95.19 100 HIS A N 1
ATOM 746 C CA . HIS A 1 100 ? 0.172 -0.881 11.691 1.00 95.19 100 HIS A CA 1
ATOM 747 C C . HIS A 1 100 ? 0.729 -1.949 10.744 1.00 95.19 100 HIS A C 1
ATOM 749 O O . HIS A 1 100 ? 0.008 -2.871 10.352 1.00 95.19 100 HIS A O 1
ATOM 755 N N . VAL A 1 101 ? 2.017 -1.856 10.402 1.00 95.31 101 VAL A N 1
ATOM 756 C CA . VAL A 1 101 ? 2.699 -2.843 9.557 1.00 95.31 101 VAL A CA 1
ATOM 757 C C . VAL A 1 101 ? 3.426 -3.842 10.448 1.00 95.31 101 VAL A C 1
ATOM 759 O O . VAL A 1 101 ? 4.497 -3.543 10.977 1.00 95.31 101 VAL A O 1
ATOM 762 N N . HIS A 1 102 ? 2.870 -5.046 10.589 1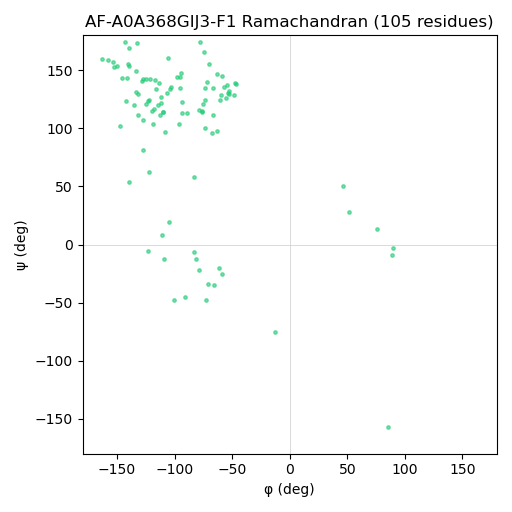.00 93.88 102 HIS A N 1
ATOM 763 C CA . HIS A 1 102 ? 3.547 -6.129 11.300 1.00 93.88 102 HIS A CA 1
ATOM 764 C C . HIS A 1 102 ? 4.716 -6.675 10.475 1.00 93.88 102 HIS A C 1
ATOM 766 O O . HIS A 1 102 ? 5.826 -6.797 10.994 1.00 93.88 102 HIS A O 1
ATOM 772 N N . SER A 1 103 ? 4.494 -6.954 9.186 1.00 93.56 103 SER A N 1
ATOM 773 C CA . SER A 1 103 ? 5.578 -7.283 8.260 1.00 93.56 103 SER A CA 1
ATOM 774 C C . SER A 1 103 ? 5.271 -6.923 6.807 1.00 93.56 103 SER A C 1
ATOM 776 O O . SER A 1 103 ? 4.115 -6.899 6.380 1.00 93.56 103 SER A O 1
ATOM 778 N N . ALA A 1 104 ? 6.327 -6.657 6.040 1.00 93.19 104 ALA A N 1
ATOM 779 C CA . ALA A 1 104 ? 6.274 -6.467 4.596 1.00 93.19 104 ALA A CA 1
ATOM 780 C C . ALA A 1 104 ? 7.422 -7.240 3.947 1.00 93.19 104 ALA A C 1
ATOM 782 O O . ALA A 1 104 ? 8.580 -6.972 4.253 1.00 93.19 104 ALA A O 1
ATOM 783 N N . HIS A 1 105 ? 7.099 -8.192 3.074 1.00 91.38 105 HIS A N 1
ATOM 784 C CA . HIS A 1 105 ? 8.061 -9.058 2.398 1.00 91.38 105 HIS A CA 1
ATOM 785 C C . HIS A 1 105 ? 7.948 -8.919 0.886 1.00 91.38 105 HIS A C 1
ATOM 787 O O . HIS A 1 105 ? 6.843 -8.843 0.343 1.00 91.38 105 HIS A O 1
ATOM 793 N N . ILE A 1 106 ? 9.097 -8.970 0.220 1.00 90.19 106 ILE A N 1
ATOM 794 C CA . ILE A 1 106 ? 9.196 -9.040 -1.234 1.00 90.19 106 ILE A CA 1
ATOM 795 C C . ILE A 1 106 ? 9.743 -10.412 -1.609 1.00 90.19 106 ILE A C 1
ATOM 797 O O . ILE A 1 106 ? 10.786 -10.824 -1.103 1.00 90.19 106 ILE A O 1
ATOM 801 N N . HIS A 1 107 ? 9.045 -11.114 -2.493 1.00 86.06 107 HIS A N 1
ATOM 802 C CA . HIS A 1 1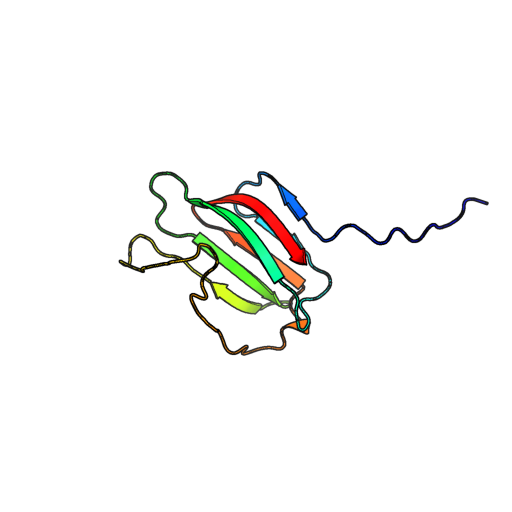07 ? 9.478 -12.394 -3.057 1.00 86.06 107 HIS A CA 1
ATOM 803 C C . HIS A 1 107 ? 9.719 -12.218 -4.547 1.00 86.06 107 HIS A C 1
ATOM 805 O O . HIS A 1 107 ? 8.838 -11.634 -5.215 1.00 86.06 107 HIS A O 1
#

Mean predicted aligned error: 7.51 Å

Nearest PDB structures (foldseek):
  3vv1-assembly1_B  TM=8.441E-01  e=1.208E-07  Caenorhabditis elegans
  3ap7-assembly1_A  TM=8.841E-01  e=8.938E-05  Homo sapiens
  2d6p-assembly1_A  TM=8.723E-01  e=6.197E-04  Mus musculus
  2d6l-assembly1_X  TM=8.618E-01  e=8.721E-04  Mus musculus

Solvent-accessible surface area (backbone atoms only — not comparable to full-atom values): 6553 Å² total; per-residue (Å²): 141,82,83,88,75,84,72,83,70,75,65,55,69,51,67,70,40,64,56,74,37,75,46,71,42,95,56,40,49,93,87,54,42,82,48,75,43,70,44,72,39,92,86,42,50,39,34,37,41,32,37,26,26,98,92,49,67,64,39,76,47,68,58,36,66,78,69,77,59,89,81,66,80,87,91,55,94,71,82,86,79,84,75,84,54,70,50,60,53,26,38,31,42,38,36,35,60,36,38,37,35,53,33,39,38,49,84

Sequence (107 aa):
MIGMGAGVGSSPVIYNSGTPAELHIPSFDNGRRVQLVIIPLPGASRFHVNLRTGSDIALHFNPRFDENAVILLNGAPFMSFAERQPSSEIHSVEIGGDVHVHSAHIH

Organism: Ancylostoma caninum (NCBI:txid29170)

pLDDT: mean 84.0, std 17.19, range [31.59, 97.44]

Foldseek 3Di:
DDDDDPPPDDFWKDAFDDPFDKTFDQFQDPPKDKDFDKDFAVVFQKKWKFQDADDDTQDTRMDGPVPPDDDDDDPDDDDDDDTPDDRRRGGMITIHGRMTTRMIGMD